Protein AF-A0A920G5L9-F1 (afdb_monomer_lite)

Foldseek 3Di:
DDPVLVVLLVQADQFAWEQAQVRDIQTGSVSVSVVVVVVCPDQFVKDKDWDDWDWDWAADPVGDIWIKIWTWIWIWTADPVGDIFIKIKIWIWTDDPRHTRYIYIHIDGDDDD

Structure (mmCIF, N/CA/C/O backbone):
data_AF-A0A920G5L9-F1
#
_entry.id   AF-A0A920G5L9-F1
#
loop_
_atom_site.group_PDB
_atom_site.id
_atom_site.type_symbol
_atom_site.label_atom_id
_atom_site.label_alt_id
_atom_site.label_comp_id
_atom_site.label_asym_id
_at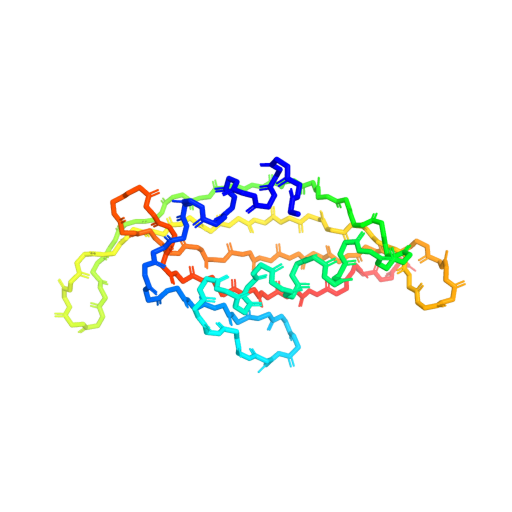om_site.label_entity_id
_atom_site.label_seq_id
_atom_site.pdbx_PDB_ins_code
_atom_site.Cartn_x
_atom_site.Cartn_y
_atom_site.Cartn_z
_atom_site.occupancy
_atom_site.B_iso_or_equiv
_atom_site.auth_seq_id
_atom_site.auth_comp_id
_atom_site.auth_asym_id
_atom_site.auth_atom_id
_atom_site.pdbx_PDB_model_num
ATOM 1 N N . MET A 1 1 ? -0.804 -20.808 -4.324 1.00 60.97 1 MET A N 1
ATOM 2 C CA . MET A 1 1 ? -0.791 -19.649 -3.408 1.00 60.97 1 MET A CA 1
ATOM 3 C C . MET A 1 1 ? 0.469 -19.710 -2.561 1.00 60.97 1 MET A C 1
ATOM 5 O O . MET A 1 1 ? 0.705 -20.733 -1.925 1.00 60.97 1 MET A O 1
ATOM 9 N N . THR A 1 2 ? 1.319 -18.684 -2.621 1.00 77.81 2 THR A N 1
ATOM 10 C CA . THR A 1 2 ? 2.567 -18.628 -1.838 1.00 77.81 2 THR A CA 1
ATOM 11 C C . THR A 1 2 ? 2.268 -18.416 -0.348 1.00 77.81 2 THR A C 1
ATOM 13 O O . THR A 1 2 ? 1.177 -17.971 0.017 1.00 77.81 2 THR A O 1
ATOM 16 N N . VAL A 1 3 ? 3.237 -18.708 0.532 1.00 71.44 3 VAL A N 1
ATOM 17 C CA . VAL A 1 3 ? 3.111 -18.452 1.986 1.00 71.44 3 VAL A CA 1
ATOM 18 C C . VAL A 1 3 ? 2.798 -16.975 2.264 1.00 71.44 3 VAL A C 1
ATOM 20 O O . VAL A 1 3 ? 2.052 -16.665 3.190 1.00 71.44 3 VAL A O 1
ATOM 23 N N . THR A 1 4 ? 3.316 -16.071 1.431 1.00 84.88 4 THR A N 1
ATOM 24 C CA . THR A 1 4 ? 3.075 -14.627 1.517 1.00 84.88 4 THR A CA 1
ATOM 25 C C . THR A 1 4 ? 1.625 -14.267 1.194 1.00 84.88 4 THR A C 1
ATOM 27 O O . THR A 1 4 ? 0.975 -13.616 2.007 1.00 84.88 4 THR A O 1
ATOM 30 N N . LEU A 1 5 ? 1.077 -14.751 0.072 1.00 93.75 5 LEU A N 1
ATOM 31 C CA . LEU A 1 5 ? -0.317 -14.479 -0.309 1.00 93.75 5 LEU A CA 1
ATOM 32 C C . LEU A 1 5 ? -1.315 -15.052 0.703 1.00 93.75 5 LEU A C 1
ATOM 34 O O . LEU A 1 5 ? -2.338 -14.434 0.976 1.00 93.75 5 LEU A O 1
ATOM 38 N N . LYS A 1 6 ? -0.999 -16.200 1.320 1.00 94.88 6 LYS A N 1
ATOM 39 C CA . LYS A 1 6 ? -1.829 -16.767 2.393 1.00 94.88 6 LYS A CA 1
ATOM 40 C C . LYS A 1 6 ? -1.943 -15.852 3.600 1.00 94.88 6 LYS A C 1
ATOM 42 O O . LYS A 1 6 ? -3.049 -15.620 4.071 1.00 94.88 6 LYS A O 1
ATOM 47 N N . LYS A 1 7 ? -0.828 -15.281 4.049 1.00 95.00 7 LYS A N 1
ATOM 48 C CA . LYS A 1 7 ? -0.841 -14.337 5.170 1.00 95.00 7 LYS A CA 1
ATOM 49 C C . LYS A 1 7 ? -1.603 -13.058 4.837 1.00 95.00 7 LYS A C 1
ATOM 51 O O . LYS A 1 7 ? -2.334 -12.574 5.688 1.00 95.00 7 LYS A O 1
ATOM 56 N N . ILE A 1 8 ? -1.465 -12.540 3.612 1.00 95.56 8 ILE A N 1
ATOM 57 C CA . ILE A 1 8 ? -2.243 -11.375 3.155 1.00 95.56 8 ILE A CA 1
ATOM 58 C C . ILE A 1 8 ? -3.741 -11.700 3.189 1.00 95.56 8 ILE A C 1
ATOM 60 O O . ILE A 1 8 ? -4.529 -10.920 3.713 1.00 95.56 8 ILE A O 1
ATOM 64 N N . ALA A 1 9 ? -4.129 -12.884 2.710 1.00 96.62 9 ALA A N 1
ATOM 65 C CA . ALA A 1 9 ? -5.522 -13.308 2.726 1.00 96.62 9 ALA A CA 1
ATOM 66 C C . ALA A 1 9 ? -6.086 -13.428 4.151 1.00 96.62 9 ALA A C 1
ATOM 68 O O . ALA A 1 9 ? -7.228 -13.050 4.390 1.00 96.62 9 ALA A O 1
ATOM 69 N N . GLU A 1 10 ? -5.296 -13.947 5.093 1.00 96.75 10 GLU A N 1
ATOM 70 C CA . GLU A 1 10 ? -5.691 -14.135 6.496 1.00 96.75 10 GLU A CA 1
ATOM 71 C C . GLU A 1 10 ? -5.900 -12.813 7.252 1.00 96.75 10 GLU A C 1
ATOM 73 O O . GLU A 1 10 ? -6.683 -12.778 8.201 1.00 96.75 10 GLU A O 1
ATOM 78 N N . ILE A 1 11 ? -5.217 -11.733 6.854 1.00 97.19 11 ILE A N 1
ATOM 79 C CA . ILE A 1 11 ? -5.350 -10.420 7.505 1.00 97.19 11 ILE A CA 1
ATOM 80 C C . ILE A 1 11 ? -6.394 -9.516 6.849 1.00 97.19 11 ILE A C 1
ATOM 82 O O . ILE A 1 11 ? -6.682 -8.461 7.399 1.00 97.19 11 ILE A O 1
ATOM 86 N N . ASN A 1 12 ? -6.979 -9.891 5.713 1.00 98.19 12 ASN A N 1
ATOM 87 C CA . ASN A 1 12 ? -8.083 -9.132 5.129 1.00 98.19 12 ASN A CA 1
ATOM 88 C C . ASN A 1 12 ? -9.378 -9.382 5.921 1.00 98.19 12 ASN A C 1
ATOM 90 O O . ASN A 1 12 ? -9.648 -10.498 6.373 1.00 98.19 12 ASN A O 1
ATOM 94 N N . ALA A 1 13 ? -10.182 -8.337 6.094 1.00 98.06 13 ALA A N 1
ATOM 95 C CA . ALA A 1 13 ? -11.552 -8.443 6.572 1.00 98.06 13 ALA A CA 1
ATOM 96 C C . ALA A 1 13 ? -12.430 -9.134 5.515 1.00 98.06 13 ALA A C 1
ATOM 98 O O . ALA A 1 13 ? -12.072 -9.208 4.335 1.00 98.06 13 ALA A O 1
ATOM 99 N N . GLU A 1 14 ? -13.589 -9.642 5.933 1.00 95.81 14 GLU A N 1
ATOM 100 C CA . GLU A 1 14 ? -14.541 -10.297 5.026 1.00 95.81 14 GLU A CA 1
ATOM 101 C C . GLU A 1 14 ? -15.005 -9.348 3.908 1.00 95.81 14 GLU A C 1
ATOM 103 O O . GLU A 1 14 ? -15.074 -9.738 2.742 1.00 95.81 14 GLU A O 1
ATOM 108 N N . ASP A 1 15 ? -15.229 -8.079 4.252 1.00 96.12 15 ASP A N 1
ATOM 109 C CA . ASP A 1 15 ? -15.680 -7.005 3.370 1.00 96.12 15 ASP A CA 1
ATOM 110 C C . ASP A 1 15 ? -14.532 -6.124 2.841 1.00 96.12 15 ASP A C 1
ATOM 112 O O . ASP A 1 15 ? -14.732 -4.937 2.591 1.00 96.12 15 ASP A O 1
ATOM 116 N N . TRP A 1 16 ? -13.332 -6.693 2.658 1.00 98.50 16 TRP A N 1
ATOM 117 C CA . TRP A 1 16 ? -12.150 -5.959 2.190 1.00 98.50 16 TRP A CA 1
ATOM 118 C C . TRP A 1 16 ? -12.377 -5.227 0.854 1.00 98.50 16 TRP A C 1
ATOM 120 O O . TRP A 1 16 ? -12.927 -5.808 -0.089 1.00 98.50 16 TRP A O 1
ATOM 130 N N . ILE A 1 17 ? -11.900 -3.982 0.738 1.00 98.62 17 ILE A N 1
ATOM 131 C CA . ILE A 1 17 ? -11.918 -3.196 -0.510 1.00 98.62 17 ILE A CA 1
ATOM 132 C C . ILE A 1 17 ? -10.578 -2.479 -0.726 1.00 98.62 17 ILE A C 1
ATOM 134 O O . ILE A 1 17 ? -10.021 -1.890 0.199 1.00 98.62 17 ILE A O 1
ATOM 138 N N . GLY A 1 18 ? -10.087 -2.475 -1.965 1.00 98.44 18 GLY A N 1
ATOM 139 C CA . GLY A 1 18 ? -8.900 -1.728 -2.376 1.00 98.44 18 GLY A CA 1
ATOM 140 C C . GLY A 1 18 ? -9.172 -0.782 -3.542 1.00 98.44 18 GLY A C 1
ATOM 141 O O . GLY A 1 18 ? -9.886 -1.144 -4.481 1.00 98.44 18 GLY A O 1
ATOM 142 N N . TYR A 1 19 ? -8.550 0.395 -3.484 1.00 98.31 19 TYR A N 1
ATOM 143 C CA . TYR A 1 19 ? -8.548 1.421 -4.528 1.00 98.31 19 TYR A CA 1
ATOM 144 C C . TYR A 1 19 ? -7.100 1.684 -4.970 1.00 98.31 19 TYR A C 1
ATOM 146 O O . TYR A 1 19 ? -6.395 2.453 -4.306 1.00 98.31 19 TYR A O 1
ATOM 154 N N . PRO A 1 20 ? -6.612 1.007 -6.025 1.00 96.44 20 PRO A N 1
ATOM 155 C CA . PRO A 1 20 ? -5.277 1.235 -6.567 1.00 96.44 20 PRO A CA 1
ATOM 156 C C . PRO A 1 20 ? -5.160 2.604 -7.269 1.00 96.44 20 PRO A C 1
ATOM 158 O O . PRO A 1 20 ? -6.178 3.233 -7.574 1.00 96.44 20 PRO A O 1
ATOM 161 N N . PRO A 1 21 ? -3.933 3.058 -7.598 1.00 94.69 21 PRO A N 1
ATOM 162 C CA . PRO A 1 21 ? -3.718 4.369 -8.221 1.00 94.69 21 PRO A CA 1
ATOM 163 C C . PRO A 1 21 ? -4.357 4.536 -9.606 1.00 94.69 21 PRO A C 1
ATOM 165 O O . PRO A 1 21 ? -4.584 5.660 -10.045 1.00 94.69 21 PRO A O 1
ATOM 168 N N . ASP A 1 22 ? -4.653 3.432 -10.297 1.00 93.19 22 ASP A N 1
ATOM 169 C CA . ASP A 1 22 ? -5.285 3.425 -11.621 1.00 93.19 22 ASP A CA 1
ATOM 170 C C . ASP A 1 22 ? -6.804 3.691 -11.584 1.00 93.19 22 ASP A C 1
ATOM 172 O O . ASP A 1 22 ? -7.450 3.767 -12.630 1.00 93.19 22 ASP A O 1
ATOM 176 N N . GLY A 1 23 ? -7.383 3.850 -10.389 1.00 93.56 23 GLY A N 1
ATOM 177 C CA . GLY A 1 23 ? -8.806 4.124 -10.192 1.00 93.56 23 GLY A CA 1
ATOM 178 C C . GLY A 1 23 ? -9.710 2.895 -10.308 1.00 93.56 23 GLY A C 1
ATOM 179 O O . GLY A 1 23 ? -10.934 3.036 -10.247 1.00 93.56 23 GLY A O 1
ATOM 180 N N . THR A 1 24 ? -9.148 1.693 -10.461 1.00 96.62 24 THR A N 1
ATOM 181 C CA . THR A 1 24 ? -9.922 0.451 -10.371 1.00 96.62 24 THR A CA 1
ATOM 182 C C . THR A 1 24 ? -10.413 0.204 -8.939 1.00 96.62 24 THR A C 1
ATOM 184 O O . THR A 1 24 ? -10.000 0.858 -7.982 1.00 96.62 24 THR A O 1
ATOM 187 N N . VAL A 1 25 ? -11.350 -0.735 -8.775 1.00 98.12 25 VAL A N 1
ATOM 188 C CA . VAL A 1 25 ? -11.853 -1.139 -7.455 1.00 98.12 25 VAL A CA 1
ATOM 189 C C . VAL A 1 25 ? -11.777 -2.648 -7.336 1.00 98.12 25 VAL A C 1
ATOM 191 O O . VAL A 1 25 ? -12.399 -3.372 -8.115 1.00 98.12 25 VAL A O 1
ATOM 194 N N . ILE A 1 26 ? -11.063 -3.120 -6.321 1.00 98.31 26 ILE A N 1
ATOM 195 C CA . ILE A 1 26 ? -10.922 -4.542 -6.021 1.00 98.31 26 ILE A CA 1
ATOM 196 C C . ILE A 1 26 ? -11.772 -4.839 -4.788 1.00 98.31 26 ILE A C 1
ATOM 198 O O . ILE A 1 26 ? -11.575 -4.235 -3.736 1.00 98.31 26 ILE A O 1
ATOM 202 N N . LYS A 1 27 ? -12.743 -5.749 -4.914 1.00 98.25 27 LYS A N 1
ATOM 203 C CA . LYS A 1 27 ? -13.686 -6.077 -3.835 1.00 98.25 27 LYS A CA 1
ATOM 204 C C . LYS A 1 27 ? -13.545 -7.526 -3.401 1.00 98.25 27 LYS A C 1
ATOM 206 O O . LYS A 1 27 ? -13.687 -8.441 -4.210 1.00 98.25 27 LYS A O 1
ATOM 211 N N . GLY A 1 28 ? -13.356 -7.714 -2.104 1.00 97.81 28 GLY A N 1
ATOM 212 C CA . GLY A 1 28 ? -13.262 -9.014 -1.469 1.00 97.81 28 GLY A CA 1
ATOM 213 C C . GLY A 1 28 ? -11.877 -9.646 -1.573 1.00 97.81 28 GLY A C 1
ATOM 214 O O . GLY A 1 28 ? -11.071 -9.375 -2.466 1.00 97.81 28 GLY A O 1
ATOM 215 N N . ASN A 1 29 ? -11.626 -10.546 -0.629 1.00 96.50 29 ASN A N 1
ATOM 216 C CA . ASN A 1 29 ? -10.331 -11.185 -0.445 1.00 96.50 29 ASN A CA 1
ATOM 217 C C . ASN A 1 29 ? -9.883 -12.005 -1.670 1.00 96.50 29 ASN A C 1
ATOM 219 O O . ASN A 1 29 ? -8.723 -11.953 -2.062 1.00 96.50 29 ASN A O 1
ATOM 223 N N . ALA A 1 30 ? -10.804 -12.730 -2.316 1.00 96.38 30 ALA A N 1
ATOM 224 C CA . ALA A 1 30 ? -10.480 -13.558 -3.479 1.00 96.38 30 ALA A CA 1
ATOM 225 C C . ALA A 1 30 ? -9.926 -12.727 -4.650 1.00 96.38 30 ALA A C 1
ATOM 227 O O . ALA A 1 30 ? -8.863 -13.055 -5.173 1.00 96.38 30 ALA A O 1
ATOM 228 N N . ALA A 1 31 ? -10.594 -11.620 -4.995 1.00 97.69 31 ALA A N 1
ATOM 229 C CA . ALA A 1 31 ? -10.167 -10.734 -6.076 1.00 97.69 31 ALA A CA 1
ATOM 230 C C . ALA A 1 31 ? -8.824 -10.055 -5.768 1.00 97.69 31 ALA A C 1
ATOM 232 O O . ALA A 1 31 ? -7.978 -9.933 -6.648 1.00 97.69 31 ALA A O 1
ATOM 233 N N . HIS A 1 32 ? -8.596 -9.662 -4.511 1.00 97.62 32 HIS A N 1
ATOM 234 C CA . HIS A 1 32 ? -7.317 -9.093 -4.082 1.00 97.62 32 HIS A CA 1
ATOM 235 C C . HIS A 1 32 ? -6.155 -10.075 -4.252 1.00 97.62 32 HIS A C 1
ATOM 237 O O . HIS A 1 32 ? -5.112 -9.714 -4.794 1.00 97.62 32 HIS A O 1
ATOM 243 N N . ILE A 1 33 ? -6.331 -11.326 -3.821 1.00 97.25 33 ILE A N 1
ATOM 244 C CA . ILE A 1 33 ? -5.281 -12.342 -3.934 1.00 97.25 33 ILE A CA 1
ATOM 245 C C . ILE A 1 33 ? -5.038 -12.741 -5.388 1.00 97.25 33 ILE A C 1
ATOM 247 O O . ILE A 1 33 ? -3.886 -12.941 -5.761 1.00 97.25 33 ILE A O 1
ATOM 251 N N . GLU A 1 34 ? -6.086 -12.832 -6.206 1.00 96.50 34 GLU A N 1
ATOM 252 C CA . GLU A 1 34 ? -5.951 -13.076 -7.644 1.00 96.50 34 GLU A CA 1
ATOM 253 C C . GLU A 1 34 ? -5.178 -11.945 -8.333 1.00 96.50 34 GLU A C 1
ATOM 255 O O . GLU A 1 34 ? -4.236 -12.213 -9.078 1.00 96.50 34 GLU A O 1
ATOM 260 N N . TRP A 1 35 ? -5.510 -10.690 -8.018 1.00 95.69 35 TRP A N 1
ATOM 261 C CA . TRP A 1 35 ? -4.813 -9.518 -8.544 1.00 95.69 35 TRP A CA 1
ATOM 262 C C . TRP A 1 35 ? -3.327 -9.502 -8.149 1.00 95.69 35 TRP A C 1
ATOM 264 O O . TRP A 1 35 ? -2.465 -9.355 -9.014 1.00 95.69 35 TRP A O 1
ATOM 274 N N . LEU A 1 36 ? -3.006 -9.740 -6.869 1.00 94.88 36 LEU A N 1
ATOM 275 C CA . LEU A 1 36 ? -1.618 -9.812 -6.395 1.00 94.88 36 LEU A CA 1
ATOM 276 C C . LEU A 1 36 ? -0.843 -10.977 -7.023 1.00 94.88 36 LEU A C 1
ATOM 278 O O . LEU A 1 36 ? 0.323 -10.821 -7.374 1.00 94.88 36 LEU A O 1
ATOM 282 N N . ASP A 1 37 ? -1.461 -12.153 -7.152 1.00 94.88 37 ASP A N 1
ATOM 283 C CA . ASP A 1 37 ? -0.822 -13.325 -7.756 1.00 94.88 37 ASP A CA 1
ATOM 284 C C . ASP A 1 37 ? -0.527 -13.100 -9.244 1.00 94.88 37 ASP A C 1
ATOM 286 O O . ASP A 1 37 ? 0.541 -13.492 -9.715 1.00 94.88 37 ASP A O 1
ATOM 290 N N . ALA A 1 38 ? -1.436 -12.440 -9.970 1.00 94.00 38 ALA A N 1
ATOM 291 C CA . ALA A 1 38 ? -1.215 -12.041 -11.355 1.00 94.00 38 ALA A CA 1
ATOM 292 C C . ALA A 1 38 ? -0.068 -11.029 -11.464 1.00 94.00 38 ALA A C 1
ATOM 294 O O . ALA A 1 38 ? 0.857 -11.244 -12.246 1.00 94.00 38 ALA A O 1
ATOM 295 N N . TRP A 1 39 ? -0.083 -9.979 -10.637 1.00 91.56 39 TRP A N 1
ATOM 296 C CA . TRP A 1 39 ? 0.952 -8.949 -10.650 1.00 91.56 39 TRP A CA 1
ATOM 297 C C . TRP A 1 39 ? 2.334 -9.502 -10.281 1.00 91.56 39 TRP A C 1
ATOM 299 O O . TRP A 1 39 ? 3.301 -9.270 -10.996 1.00 91.56 39 TRP A O 1
ATOM 309 N N . PHE A 1 40 ? 2.448 -10.330 -9.240 1.00 90.31 40 PHE A N 1
ATOM 310 C CA . PHE A 1 40 ? 3.734 -10.906 -8.819 1.00 90.31 40 PHE A CA 1
ATOM 311 C C . PHE A 1 40 ? 4.337 -11.908 -9.811 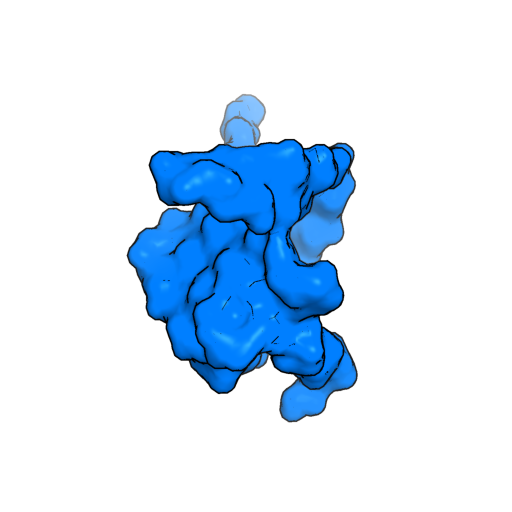1.00 90.31 40 PHE A C 1
ATOM 313 O O . PHE A 1 40 ? 5.506 -12.266 -9.675 1.00 90.31 40 PHE A O 1
ATOM 320 N N . LYS A 1 41 ? 3.560 -12.388 -10.787 1.00 91.56 41 LYS A N 1
ATOM 321 C CA . LYS A 1 41 ? 4.046 -13.249 -11.877 1.00 91.56 41 LYS A CA 1
ATOM 322 C C . LYS A 1 41 ? 4.535 -12.465 -13.095 1.00 91.56 41 LYS A C 1
ATOM 324 O O . LYS A 1 41 ? 5.083 -13.081 -14.009 1.00 91.56 41 LYS A O 1
ATOM 329 N N . THR A 1 42 ? 4.317 -11.152 -13.132 1.00 91.56 42 THR A N 1
ATOM 330 C CA . THR A 1 42 ? 4.862 -10.277 -14.175 1.00 91.56 42 THR A CA 1
ATOM 331 C C . THR A 1 42 ? 6.373 -10.089 -14.005 1.00 91.56 42 THR A C 1
ATOM 333 O O . THR A 1 42 ? 6.967 -10.487 -13.000 1.00 91.56 42 THR A O 1
ATOM 336 N N . SER A 1 43 ? 7.005 -9.467 -14.999 1.00 90.50 43 SER A N 1
ATOM 337 C CA . SER A 1 43 ? 8.405 -9.042 -14.936 1.00 90.50 43 SER A CA 1
ATOM 338 C C . SER A 1 43 ? 8.630 -7.763 -14.120 1.00 90.50 43 SER A C 1
ATOM 340 O O . SER A 1 43 ? 9.781 -7.348 -13.994 1.00 90.50 43 SER A O 1
ATOM 342 N N . ASP A 1 44 ? 7.579 -7.162 -13.548 1.00 91.75 44 ASP A N 1
ATOM 343 C CA . ASP A 1 44 ? 7.653 -5.903 -12.797 1.00 91.75 44 ASP A CA 1
ATOM 344 C C . ASP A 1 44 ? 8.596 -6.002 -11.584 1.00 91.75 44 ASP A C 1
ATOM 346 O O . ASP A 1 44 ? 9.184 -5.006 -11.184 1.00 91.75 44 ASP A O 1
ATOM 350 N N . GLU A 1 45 ? 8.774 -7.193 -10.995 1.00 91.38 45 GLU A N 1
ATOM 351 C CA . GLU A 1 45 ? 9.659 -7.450 -9.841 1.00 91.38 45 GLU A CA 1
ATOM 352 C C . GLU A 1 45 ? 9.586 -6.359 -8.737 1.00 91.38 45 GLU A C 1
ATOM 354 O O . GLU A 1 45 ? 10.615 -5.783 -8.354 1.00 91.38 45 GLU A O 1
ATOM 359 N N . PRO A 1 46 ? 8.383 -6.044 -8.213 1.00 91.88 46 PRO A N 1
ATOM 360 C CA . PRO A 1 46 ? 8.190 -4.871 -7.371 1.00 91.88 46 PRO A CA 1
ATOM 361 C C . PRO A 1 46 ? 8.920 -4.986 -6.026 1.00 91.88 46 PRO A C 1
ATOM 363 O O . PRO A 1 46 ? 8.906 -6.023 -5.354 1.00 91.88 46 PRO A O 1
ATOM 366 N N . LYS A 1 47 ? 9.548 -3.885 -5.606 1.00 93.62 47 LYS A N 1
ATOM 367 C CA . LYS A 1 47 ? 10.323 -3.753 -4.365 1.00 93.62 47 LYS A CA 1
ATOM 368 C C . LYS A 1 47 ? 9.834 -2.546 -3.579 1.00 93.62 47 LYS A C 1
ATOM 370 O O . LYS A 1 47 ? 9.891 -1.419 -4.061 1.00 93.62 47 LYS A O 1
ATOM 375 N N . TRP A 1 48 ? 9.409 -2.783 -2.341 1.00 94.44 48 TRP A N 1
ATOM 376 C CA . TRP A 1 48 ? 8.925 -1.741 -1.438 1.00 94.44 48 TRP A CA 1
ATOM 377 C C . TRP A 1 48 ? 10.023 -1.248 -0.504 1.00 94.44 48 TRP A C 1
ATOM 379 O O . TRP A 1 48 ? 10.738 -2.038 0.118 1.00 94.44 48 TRP A O 1
ATOM 389 N N . LYS A 1 49 ? 10.076 0.069 -0.312 1.00 97.25 49 LYS A N 1
ATOM 390 C CA . LYS A 1 49 ? 10.826 0.722 0.758 1.00 97.25 49 LYS A CA 1
ATOM 391 C C . LYS A 1 49 ? 9.904 1.659 1.527 1.00 97.25 49 LYS A C 1
ATOM 393 O O . LYS A 1 49 ? 9.556 2.738 1.050 1.00 97.25 49 LYS A O 1
ATOM 398 N N . VAL A 1 50 ? 9.559 1.268 2.750 1.00 97.56 50 VAL A N 1
ATOM 399 C CA . VAL A 1 50 ? 8.798 2.121 3.671 1.00 97.56 50 VAL A CA 1
ATOM 400 C C . VAL A 1 50 ? 9.630 3.357 4.020 1.00 97.56 50 VAL A C 1
ATOM 402 O O . VAL A 1 50 ? 10.801 3.250 4.389 1.00 97.56 50 VAL A O 1
ATOM 405 N N . LYS A 1 51 ? 9.017 4.536 3.922 1.00 97.44 51 LYS A N 1
ATOM 406 C CA . LYS A 1 51 ? 9.628 5.829 4.266 1.00 97.44 51 LYS A CA 1
ATOM 407 C C . LYS A 1 51 ? 9.194 6.304 5.638 1.00 97.44 51 LYS A C 1
ATOM 409 O O . LYS A 1 51 ? 10.014 6.779 6.415 1.00 97.44 51 LYS A O 1
ATOM 414 N N . TRP A 1 52 ? 7.905 6.174 5.916 1.00 98.12 52 TRP A N 1
ATOM 415 C CA . TRP A 1 52 ? 7.289 6.567 7.173 1.00 98.12 52 TRP A CA 1
ATOM 416 C C . TRP A 1 52 ? 5.956 5.841 7.350 1.00 98.12 52 TRP A C 1
ATOM 418 O O . TRP A 1 52 ? 5.365 5.320 6.398 1.00 98.12 52 TRP A O 1
ATOM 428 N N . MET A 1 53 ? 5.495 5.811 8.594 1.00 98.19 53 MET A N 1
ATOM 429 C CA . MET A 1 53 ? 4.221 5.239 9.005 1.00 98.19 53 MET A CA 1
ATOM 430 C C . MET A 1 53 ? 3.616 6.137 10.079 1.00 98.19 53 MET A C 1
ATOM 432 O O . MET A 1 53 ? 4.322 6.544 11.002 1.00 98.19 53 MET A O 1
ATOM 4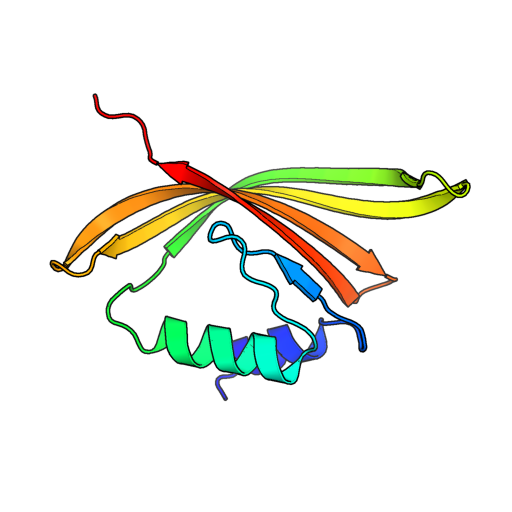36 N N . ILE A 1 54 ? 2.327 6.443 9.957 1.00 98.19 54 ILE A N 1
ATOM 437 C CA . ILE A 1 54 ? 1.580 7.260 10.914 1.00 98.19 54 ILE A CA 1
ATOM 438 C C . ILE A 1 54 ? 0.290 6.516 11.252 1.00 98.19 54 ILE A C 1
ATOM 440 O O . ILE A 1 54 ? -0.504 6.210 10.364 1.00 98.19 54 ILE A O 1
ATOM 444 N N . ALA A 1 55 ? 0.099 6.209 12.534 1.00 97.44 55 ALA A N 1
ATOM 445 C CA . ALA A 1 55 ? -1.139 5.629 13.033 1.00 97.44 55 ALA A CA 1
ATOM 446 C C . ALA A 1 55 ? -2.101 6.751 13.437 1.00 97.44 55 ALA A C 1
ATOM 448 O O . ALA A 1 55 ? -1.754 7.597 14.262 1.00 97.44 55 ALA A O 1
ATOM 449 N N . ASN A 1 56 ? -3.305 6.728 12.875 1.00 94.88 56 ASN A N 1
ATOM 450 C CA . ASN A 1 56 ? -4.356 7.707 13.116 1.00 94.88 56 ASN A CA 1
ATOM 451 C C . ASN A 1 56 ? -5.576 6.995 13.701 1.00 94.88 56 ASN A C 1
ATOM 453 O O . ASN A 1 56 ? -5.930 5.892 13.292 1.00 94.88 56 ASN A O 1
ATOM 457 N N . THR A 1 57 ? -6.229 7.598 14.688 1.00 96.19 57 THR A N 1
ATOM 458 C CA . THR A 1 57 ? -7.511 7.103 15.195 1.00 96.19 57 THR A CA 1
ATOM 459 C C . THR A 1 57 ? -8.406 8.288 15.495 1.00 96.19 57 THR A C 1
ATOM 461 O O . THR A 1 57 ? -7.995 9.208 16.200 1.00 96.19 57 THR A O 1
ATOM 464 N N . GLY A 1 58 ? -9.610 8.282 14.935 1.00 95.12 58 GLY A N 1
ATOM 465 C CA . GLY A 1 58 ? -10.524 9.415 14.998 1.00 95.12 58 GLY A CA 1
ATOM 466 C C . GLY A 1 58 ? -11.928 9.040 14.529 1.00 95.12 58 GLY A C 1
ATOM 467 O O . GLY A 1 58 ? -12.093 7.983 13.921 1.00 95.12 58 GLY A O 1
ATOM 468 N N . PRO A 1 59 ? -12.938 9.867 14.840 1.00 96.25 59 PRO A N 1
ATOM 469 C CA . PRO A 1 59 ? -14.294 9.638 14.372 1.00 96.25 59 PRO A CA 1
ATOM 470 C C . PRO A 1 59 ? -14.416 9.924 12.869 1.00 96.25 59 PRO A C 1
ATOM 472 O O . PRO A 1 59 ? -13.842 10.897 12.376 1.00 96.25 59 PRO A O 1
ATOM 475 N N . ASN A 1 60 ? -15.197 9.114 12.161 1.00 92.50 60 ASN A N 1
ATOM 476 C CA . ASN A 1 60 ? -15.654 9.415 10.806 1.00 92.50 60 ASN A CA 1
ATOM 477 C C . ASN A 1 60 ? -16.809 10.438 10.810 1.00 92.50 60 ASN A C 1
ATOM 479 O O . ASN A 1 60 ? -17.204 10.958 11.858 1.00 92.50 60 ASN A O 1
ATOM 483 N N . GLU A 1 61 ? -17.368 10.733 9.634 1.00 92.75 61 GLU A N 1
ATOM 484 C CA . GLU A 1 61 ? -18.477 11.689 9.478 1.00 92.75 61 GLU A CA 1
ATOM 485 C C . GLU A 1 61 ? -19.739 11.291 10.264 1.00 92.75 61 GLU A C 1
ATOM 487 O O . GLU A 1 61 ? -20.549 12.148 10.617 1.00 92.75 61 GLU A O 1
ATOM 492 N N . GLN A 1 62 ? -19.901 10.001 10.566 1.00 95.25 62 GLN A N 1
ATOM 493 C CA . GLN A 1 62 ? -21.006 9.445 11.348 1.00 95.25 62 GLN A CA 1
ATOM 494 C C . GLN A 1 62 ? -20.694 9.387 12.855 1.00 95.25 62 GLN A C 1
ATOM 496 O O . GLN A 1 62 ? -21.556 9.009 13.648 1.00 95.25 62 GLN A O 1
ATOM 501 N N . GLY A 1 63 ? -19.490 9.792 13.271 1.00 96.00 63 GLY A N 1
ATOM 502 C CA . GLY A 1 63 ? -19.038 9.766 14.662 1.00 96.00 63 GLY A CA 1
ATOM 503 C C . GLY A 1 63 ? -18.467 8.420 15.120 1.00 96.00 63 GLY A C 1
ATOM 504 O O . GLY A 1 63 ? -18.162 8.266 16.304 1.00 96.00 63 GLY A O 1
ATOM 505 N N . GLU A 1 64 ? -18.309 7.447 14.222 1.00 94.94 64 GLU A N 1
ATOM 506 C CA . GLU A 1 64 ? -17.750 6.134 14.545 1.00 94.94 64 GLU A CA 1
ATOM 507 C C . GLU A 1 64 ? -16.223 6.201 14.560 1.00 94.94 64 GLU A C 1
ATOM 509 O O . GLU A 1 64 ? -15.607 6.748 13.649 1.00 94.94 64 GLU A O 1
ATOM 514 N N . MET A 1 65 ? -15.596 5.646 15.598 1.00 95.94 65 MET A N 1
ATOM 515 C CA . MET A 1 65 ? -14.138 5.635 15.707 1.00 95.94 65 MET A CA 1
ATOM 516 C C . MET A 1 65 ? -13.521 4.672 14.694 1.00 95.94 65 MET A C 1
ATOM 518 O O . MET A 1 65 ? -13.784 3.471 14.733 1.00 95.94 65 MET A O 1
ATOM 522 N N . GLU A 1 66 ? -12.626 5.187 13.862 1.00 97.12 66 GLU A N 1
ATOM 523 C CA . GLU A 1 66 ? -11.861 4.410 12.897 1.00 97.12 66 GLU A CA 1
ATOM 524 C C . GLU A 1 66 ? -10.369 4.464 13.213 1.00 97.12 66 GLU A C 1
ATOM 526 O O . GLU A 1 66 ? -9.854 5.475 13.698 1.00 97.12 66 GLU A O 1
ATOM 531 N N . THR A 1 67 ? -9.662 3.378 12.906 1.00 97.81 67 THR A N 1
ATOM 532 C CA . THR A 1 67 ? -8.208 3.283 13.039 1.00 97.81 67 THR A CA 1
ATOM 533 C C . THR A 1 67 ? -7.584 3.096 11.666 1.00 97.81 67 THR A C 1
ATOM 535 O O . THR A 1 67 ? -7.940 2.179 10.928 1.00 97.81 67 THR A O 1
ATOM 538 N N . TRP A 1 68 ? -6.613 3.947 11.360 1.00 98.12 68 TRP A N 1
ATOM 539 C CA . TRP A 1 68 ? -5.922 4.000 10.082 1.00 98.12 68 TRP A CA 1
ATOM 540 C C . TRP A 1 68 ? -4.408 3.945 10.277 1.00 98.12 68 TRP A C 1
ATOM 542 O O . TRP A 1 68 ? -3.867 4.465 11.255 1.00 98.12 68 TRP A O 1
ATOM 552 N N . LEU A 1 69 ? -3.716 3.335 9.320 1.00 98.31 69 LEU A N 1
ATOM 553 C CA . LEU A 1 69 ? -2.273 3.430 9.149 1.00 98.31 69 LEU A CA 1
ATOM 554 C C . LEU A 1 69 ? -1.998 4.061 7.788 1.00 98.31 69 LEU A C 1
ATOM 556 O O . LEU A 1 69 ? -2.162 3.411 6.756 1.00 98.31 69 LEU A O 1
ATOM 560 N N . THR A 1 70 ? -1.532 5.304 7.792 1.00 98.19 70 THR A N 1
ATOM 561 C CA . THR A 1 70 ? -1.084 5.977 6.575 1.00 98.19 70 THR A CA 1
ATOM 562 C C . THR A 1 70 ? 0.419 5.770 6.432 1.00 98.19 70 THR A C 1
ATOM 564 O O . THR A 1 70 ? 1.191 6.059 7.353 1.00 98.19 70 THR A O 1
ATOM 567 N N . THR A 1 71 ? 0.869 5.259 5.289 1.00 98.31 71 THR A N 1
ATOM 568 C CA . THR A 1 71 ? 2.283 4.955 5.049 1.00 98.31 71 THR A CA 1
ATOM 569 C C . THR A 1 71 ? 2.764 5.442 3.688 1.00 98.31 71 THR A C 1
ATOM 571 O O . THR A 1 71 ? 2.171 5.158 2.647 1.00 98.31 71 THR A O 1
ATOM 574 N N . GLY A 1 72 ? 3.884 6.166 3.708 1.00 98.12 72 GLY A N 1
ATOM 575 C CA . GLY A 1 72 ? 4.636 6.536 2.517 1.00 98.12 72 GLY A CA 1
ATOM 576 C C . GLY A 1 72 ? 5.622 5.439 2.138 1.00 98.12 72 GLY A C 1
ATOM 577 O O . GLY A 1 72 ? 6.395 4.978 2.983 1.00 98.12 72 GLY A O 1
ATOM 578 N N . ASN A 1 73 ? 5.622 5.050 0.869 1.00 97.75 73 ASN A N 1
ATOM 579 C CA . ASN A 1 73 ? 6.433 3.976 0.315 1.00 97.75 73 ASN A CA 1
ATOM 580 C C . ASN A 1 73 ? 7.085 4.434 -0.989 1.00 97.75 73 ASN A C 1
ATOM 582 O O . ASN A 1 73 ? 6.430 5.068 -1.809 1.00 97.75 73 ASN A O 1
ATOM 586 N N . ASP A 1 74 ? 8.345 4.074 -1.200 1.00 97.38 74 ASP A N 1
ATOM 587 C CA . ASP A 1 74 ? 8.908 4.035 -2.549 1.00 97.38 74 ASP A CA 1
ATOM 588 C C . ASP A 1 74 ? 8.667 2.617 -3.091 1.00 97.38 74 ASP A C 1
ATOM 590 O O . ASP A 1 74 ? 8.978 1.640 -2.398 1.00 97.38 74 ASP A O 1
ATOM 594 N N . ILE A 1 75 ? 8.096 2.497 -4.291 1.00 95.88 75 ILE A N 1
ATOM 595 C CA . ILE A 1 75 ? 7.960 1.220 -5.003 1.00 95.88 75 ILE A CA 1
ATOM 596 C C . ILE A 1 75 ? 8.807 1.301 -6.261 1.00 95.88 75 ILE A C 1
ATOM 598 O O . ILE A 1 75 ? 8.556 2.140 -7.123 1.00 95.88 75 ILE A O 1
ATOM 602 N N . THR A 1 76 ? 9.805 0.430 -6.352 1.00 95.88 76 THR A N 1
ATOM 603 C CA . THR A 1 76 ? 10.635 0.266 -7.546 1.00 95.88 76 THR A CA 1
ATOM 604 C C . THR A 1 76 ? 10.196 -0.990 -8.282 1.00 95.88 76 THR A C 1
ATOM 606 O O . THR A 1 76 ? 10.056 -2.037 -7.651 1.00 95.88 76 THR A O 1
ATOM 609 N N . PHE A 1 77 ? 9.983 -0.892 -9.588 1.00 94.94 77 PHE A N 1
ATOM 610 C CA . PHE A 1 77 ? 9.556 -1.996 -10.447 1.00 94.94 77 PHE A CA 1
ATOM 611 C C . PHE A 1 77 ? 10.081 -1.791 -11.873 1.00 94.94 77 PHE A C 1
ATOM 613 O O . PHE A 1 77 ? 10.563 -0.710 -12.207 1.00 94.94 77 PHE A O 1
ATOM 620 N N . ASN A 1 78 ? 10.027 -2.829 -12.699 1.00 95.31 78 ASN A N 1
ATOM 621 C CA . ASN A 1 78 ? 10.359 -2.749 -14.116 1.00 95.31 78 ASN A CA 1
ATOM 622 C C . ASN A 1 78 ? 9.116 -2.341 -14.915 1.00 95.31 78 ASN A C 1
ATOM 624 O O . ASN A 1 78 ? 8.046 -2.908 -14.703 1.00 95.31 78 ASN A O 1
ATOM 628 N N . ASP A 1 79 ? 9.253 -1.381 -15.827 1.00 91.31 79 ASP A N 1
ATOM 629 C CA . ASP A 1 79 ? 8.201 -1.049 -16.793 1.00 91.31 79 ASP A CA 1
ATOM 630 C C . ASP A 1 79 ? 8.066 -2.125 -17.894 1.00 91.31 79 ASP A C 1
ATOM 632 O O . ASP A 1 79 ? 8.756 -3.152 -17.891 1.00 91.31 79 ASP A O 1
ATOM 636 N N . ALA A 1 80 ? 7.161 -1.903 -18.853 1.00 90.25 80 ALA A N 1
ATOM 637 C CA . ALA A 1 80 ? 6.909 -2.841 -19.949 1.00 90.25 80 ALA A CA 1
ATOM 638 C C . ALA A 1 80 ? 8.132 -3.037 -20.868 1.00 90.25 80 ALA A C 1
ATOM 640 O O . ALA A 1 80 ? 8.262 -4.075 -21.522 1.00 90.25 80 ALA A O 1
ATOM 641 N N . GLU A 1 81 ? 9.032 -2.056 -20.910 1.00 92.56 81 GLU A N 1
ATOM 642 C CA . GLU A 1 81 ? 10.294 -2.072 -21.641 1.00 92.56 81 GLU A CA 1
ATOM 643 C C . GLU A 1 81 ? 11.451 -2.687 -20.827 1.00 92.56 81 GLU A C 1
ATOM 645 O O . GLU A 1 81 ? 12.539 -2.905 -21.367 1.00 92.56 81 GLU A O 1
ATOM 650 N N . GLY A 1 82 ? 11.222 -3.013 -19.551 1.00 93.06 82 GLY A N 1
ATOM 651 C CA . GLY A 1 82 ? 12.206 -3.587 -18.637 1.00 93.06 82 GLY A CA 1
ATOM 652 C C . GLY A 1 82 ? 13.106 -2.559 -17.947 1.00 93.06 82 GLY A C 1
ATOM 653 O O . GLY A 1 82 ? 14.098 -2.946 -17.325 1.00 93.06 82 GLY A O 1
ATOM 654 N N . ASN A 1 83 ? 12.802 -1.262 -18.042 1.00 93.38 83 ASN A N 1
ATOM 655 C CA . ASN A 1 83 ? 13.540 -0.230 -17.324 1.00 93.38 83 ASN A CA 1
ATOM 656 C C . ASN A 1 83 ? 13.083 -0.169 -15.868 1.00 93.38 83 ASN A C 1
ATOM 658 O O . ASN A 1 83 ? 11.893 -0.196 -15.565 1.00 93.38 83 ASN A O 1
ATOM 662 N N . SER A 1 84 ? 14.039 -0.004 -14.956 1.00 94.25 84 SER A N 1
ATOM 663 C CA . SER A 1 84 ? 13.733 0.211 -13.544 1.00 94.25 84 SER A CA 1
ATOM 664 C C . SER A 1 84 ? 13.148 1.610 -13.339 1.00 94.25 84 SER A C 1
ATOM 666 O O . SER A 1 84 ? 13.855 2.609 -13.478 1.00 94.25 84 SER A O 1
ATOM 668 N N . VAL A 1 85 ? 11.892 1.675 -12.910 1.00 94.38 85 VAL A N 1
ATOM 669 C CA . VAL A 1 85 ? 11.180 2.902 -12.536 1.00 94.38 85 VAL A CA 1
ATOM 670 C C . VAL A 1 85 ? 10.882 2.912 -11.038 1.00 94.38 85 VAL A C 1
ATOM 672 O O . VAL A 1 85 ? 10.884 1.875 -10.377 1.00 94.38 85 VAL A O 1
ATOM 675 N N . THR A 1 86 ? 10.687 4.097 -10.460 1.00 95.81 86 THR A N 1
ATOM 676 C CA . THR A 1 86 ? 10.272 4.248 -9.059 1.00 95.81 86 THR A CA 1
ATOM 677 C C . THR A 1 86 ? 9.098 5.209 -8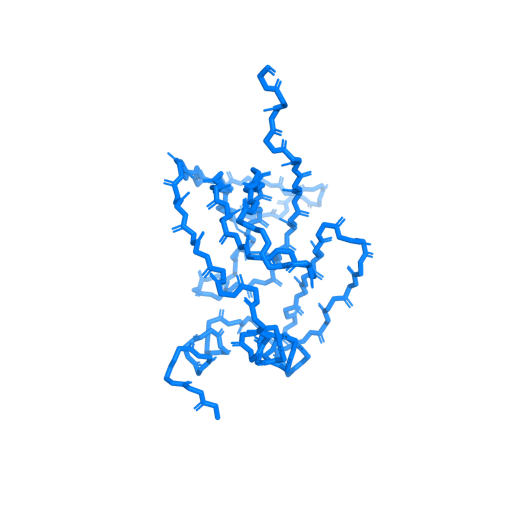.960 1.00 95.81 86 THR A C 1
ATOM 679 O O . THR A 1 86 ? 9.083 6.268 -9.590 1.00 95.81 86 THR A O 1
ATOM 682 N N . GLU A 1 87 ? 8.124 4.837 -8.138 1.00 96.19 87 GLU A N 1
ATOM 683 C CA . GLU A 1 87 ? 6.990 5.675 -7.774 1.00 96.19 87 GLU A CA 1
ATOM 684 C C . GLU A 1 87 ? 6.948 5.907 -6.263 1.00 96.19 87 GLU A C 1
ATOM 686 O O . GLU A 1 87 ? 7.298 5.036 -5.462 1.00 96.19 87 GLU A O 1
ATOM 691 N N . HIS A 1 88 ? 6.454 7.077 -5.864 1.00 97.12 88 HIS A N 1
ATOM 692 C CA . HIS A 1 88 ? 6.148 7.382 -4.471 1.00 97.12 88 HIS A CA 1
ATOM 693 C C . HIS A 1 88 ? 4.673 7.117 -4.209 1.00 97.12 88 HIS A C 1
ATOM 695 O O . HIS A 1 88 ? 3.808 7.782 -4.776 1.00 97.12 88 HIS A O 1
ATOM 701 N N . HIS A 1 89 ? 4.399 6.166 -3.327 1.00 97.75 89 HIS A N 1
ATOM 702 C CA . HIS A 1 89 ? 3.062 5.727 -2.964 1.00 97.75 89 HIS A CA 1
ATOM 703 C C . HIS A 1 89 ? 2.699 6.177 -1.553 1.00 97.75 89 HIS A C 1
ATOM 705 O O . HIS A 1 89 ? 3.506 6.082 -0.629 1.00 97.75 89 HIS A O 1
ATOM 711 N N . VAL A 1 90 ? 1.452 6.589 -1.363 1.00 98.19 90 VAL A N 1
ATOM 712 C CA . VAL A 1 90 ? 0.807 6.713 -0.056 1.00 98.19 90 VAL A CA 1
ATOM 713 C C . VAL A 1 90 ? -0.279 5.652 0.006 1.00 98.19 90 VAL A C 1
ATOM 715 O O . VAL A 1 90 ? -1.220 5.694 -0.782 1.00 98.19 90 VAL A O 1
ATOM 718 N N . HIS A 1 91 ? -0.131 4.701 0.927 1.00 98.38 91 HIS A N 1
ATOM 719 C CA . HIS A 1 91 ? -1.183 3.741 1.246 1.00 98.38 91 HIS A CA 1
ATOM 720 C C . HIS A 1 91 ? -1.857 4.193 2.534 1.00 98.38 91 HIS A C 1
ATOM 722 O O . HIS A 1 91 ? -1.182 4.358 3.552 1.00 98.38 91 HIS A O 1
ATOM 728 N N . ASP A 1 92 ? -3.166 4.381 2.489 1.00 98.06 92 ASP A N 1
ATOM 729 C CA . ASP A 1 92 ? -3.983 4.665 3.659 1.00 98.06 92 ASP A CA 1
ATOM 730 C C . ASP A 1 92 ? -4.841 3.441 3.975 1.00 98.06 92 ASP A C 1
ATOM 732 O O . ASP A 1 92 ? -5.695 3.043 3.181 1.00 98.06 92 ASP A O 1
ATOM 736 N N . VAL A 1 93 ? -4.525 2.783 5.092 1.00 98.38 93 VAL A N 1
ATOM 737 C CA . VAL A 1 93 ? -4.993 1.430 5.412 1.00 98.38 93 VAL A CA 1
ATOM 738 C C . VAL A 1 93 ? -5.903 1.472 6.632 1.00 98.38 93 VAL A C 1
ATOM 740 O O . VAL A 1 93 ? -5.436 1.739 7.739 1.00 98.38 93 VAL A O 1
ATOM 743 N N . GLN A 1 94 ? -7.184 1.160 6.451 1.00 98.31 94 GLN A N 1
ATOM 744 C CA . GLN A 1 94 ? -8.155 1.059 7.537 1.00 98.31 94 GLN A CA 1
ATOM 745 C C . GLN A 1 94 ? -8.088 -0.314 8.203 1.00 98.31 94 GLN A C 1
ATOM 747 O O . GLN A 1 94 ? -8.107 -1.349 7.525 1.00 98.31 94 GLN A O 1
ATOM 752 N N . PHE A 1 95 ? -8.107 -0.328 9.533 1.00 98.00 95 PHE A N 1
ATOM 753 C CA . PHE A 1 95 ? -8.168 -1.544 10.333 1.00 98.00 95 PHE A CA 1
ATOM 754 C C . PHE A 1 95 ? -9.503 -1.686 11.063 1.00 98.00 95 PHE A C 1
ATOM 756 O O . PHE A 1 95 ? -10.020 -0.733 11.642 1.00 98.00 95 PHE A O 1
ATOM 763 N N . VAL A 1 96 ? -10.003 -2.921 11.119 1.00 96.31 96 VAL A N 1
ATOM 764 C CA . VAL A 1 96 ? -11.054 -3.354 12.048 1.00 96.31 96 VAL A CA 1
ATOM 765 C C . VAL A 1 96 ? -10.475 -4.467 12.912 1.00 96.31 96 VAL A C 1
ATOM 767 O O . VAL A 1 96 ? -10.210 -5.582 12.456 1.00 96.31 96 VAL A O 1
ATOM 770 N N . GLY A 1 97 ? -10.201 -4.146 14.177 1.00 94.38 97 GLY A N 1
ATOM 771 C CA . GLY A 1 97 ? -9.468 -5.038 15.070 1.00 94.38 97 GLY A CA 1
ATOM 772 C C . GLY A 1 97 ? -8.060 -5.328 14.541 1.00 94.38 97 GLY A C 1
ATOM 773 O O . GLY A 1 97 ? -7.201 -4.453 14.536 1.00 94.38 97 GLY A O 1
ATOM 774 N N . ARG A 1 98 ? -7.810 -6.574 14.120 1.00 95.06 98 ARG A N 1
ATOM 775 C CA . ARG A 1 98 ? -6.514 -7.011 13.558 1.00 95.06 98 ARG A CA 1
ATOM 776 C C . ARG A 1 98 ? -6.541 -7.188 12.040 1.00 95.06 98 ARG A C 1
ATOM 778 O O . ARG A 1 98 ? -5.539 -7.627 11.479 1.00 95.06 98 ARG A O 1
ATOM 785 N N . GLN A 1 99 ? -7.676 -6.907 11.407 1.00 97.81 99 GLN A N 1
ATOM 786 C CA . GLN A 1 99 ? -7.884 -7.120 9.983 1.00 97.81 99 GLN A CA 1
ATOM 787 C C . GLN A 1 99 ? -7.849 -5.797 9.225 1.00 97.81 99 GLN A C 1
ATOM 789 O O . GLN A 1 99 ? -8.280 -4.766 9.737 1.00 97.81 99 GLN A O 1
ATOM 794 N N . ILE A 1 100 ? -7.355 -5.847 7.996 1.00 98.44 100 ILE A N 1
ATOM 795 C CA . ILE A 1 100 ? -7.399 -4.755 7.033 1.00 98.44 100 ILE A CA 1
ATOM 796 C C . ILE A 1 100 ? -8.779 -4.762 6.390 1.00 98.44 100 ILE A C 1
ATOM 798 O O . ILE A 1 100 ? -9.184 -5.776 5.827 1.00 98.44 100 ILE A O 1
ATOM 802 N N . LYS A 1 101 ? 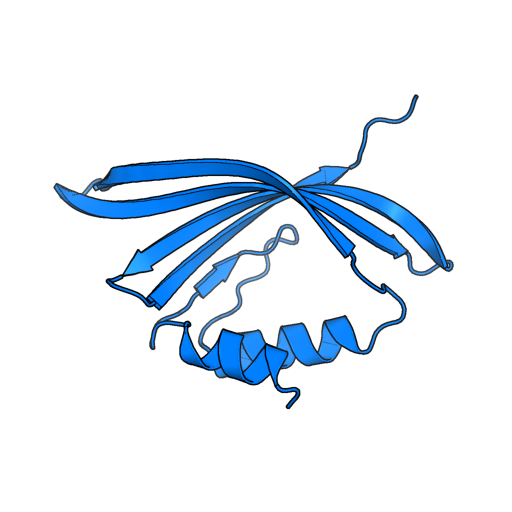-9.488 -3.639 6.448 1.00 98.06 101 LYS A N 1
ATOM 803 C CA . LYS A 1 101 ? -10.801 -3.481 5.814 1.00 98.06 101 LYS A CA 1
ATOM 804 C C . LYS A 1 101 ? -10.719 -2.724 4.496 1.00 98.06 101 LYS A C 1
ATOM 806 O O . LYS A 1 101 ? -11.374 -3.101 3.531 1.00 98.06 101 LYS A O 1
ATOM 811 N N . LEU A 1 102 ? -9.913 -1.672 4.445 1.00 98.19 102 LEU A N 1
ATOM 812 C CA . LEU A 1 102 ? -9.858 -0.792 3.287 1.00 98.19 102 LEU A CA 1
ATOM 813 C C . LEU A 1 102 ? -8.426 -0.348 3.021 1.00 98.19 102 LEU A C 1
ATOM 815 O O . LEU A 1 102 ? -7.686 -0.076 3.965 1.00 98.19 102 LEU A O 1
ATOM 819 N N . ILE A 1 103 ? -8.042 -0.260 1.747 1.00 98.38 103 ILE A N 1
ATOM 820 C CA . ILE A 1 103 ? -6.792 0.384 1.331 1.00 98.38 103 ILE A CA 1
ATOM 821 C C . ILE A 1 103 ? -7.079 1.402 0.226 1.00 98.38 103 ILE A C 1
ATOM 823 O O . ILE A 1 103 ? -7.560 1.031 -0.843 1.00 98.38 103 ILE A O 1
ATOM 827 N N . ASN A 1 104 ? -6.724 2.665 0.462 1.00 98.25 104 ASN A N 1
ATOM 828 C CA . ASN A 1 104 ? -6.616 3.683 -0.584 1.00 98.25 104 ASN A CA 1
ATOM 829 C C . ASN A 1 104 ? -5.149 3.842 -0.976 1.00 98.25 104 ASN A C 1
ATOM 831 O O . ASN A 1 104 ? -4.302 4.026 -0.099 1.00 98.25 104 ASN A O 1
ATOM 835 N N . VAL A 1 105 ? -4.843 3.797 -2.270 1.00 98.19 105 VAL A N 1
ATOM 836 C CA . V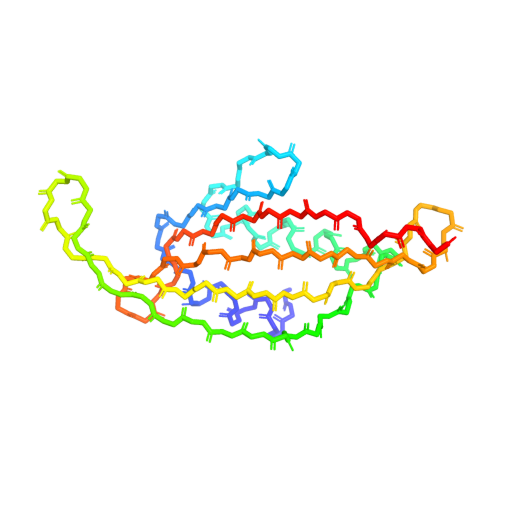AL A 1 105 ? -3.477 3.975 -2.764 1.00 98.19 105 VAL A CA 1
ATOM 837 C C . VAL A 1 105 ? -3.422 5.166 -3.706 1.00 98.19 105 VAL A C 1
ATOM 839 O O . VAL A 1 105 ? -4.096 5.208 -4.730 1.00 98.19 105 VAL A O 1
ATOM 842 N N . TYR A 1 106 ? -2.565 6.121 -3.368 1.00 97.75 106 TYR A N 1
ATOM 843 C CA . TYR A 1 106 ? -2.214 7.242 -4.228 1.00 97.75 106 TYR A CA 1
ATOM 844 C C . TYR A 1 106 ? -0.760 7.091 -4.630 1.00 97.75 106 TYR A C 1
ATOM 846 O O . TYR A 1 106 ? 0.082 6.828 -3.771 1.00 97.75 106 TYR A O 1
ATOM 854 N N . SER A 1 107 ? -0.440 7.304 -5.900 1.00 96.69 107 SER A N 1
ATOM 855 C CA . SER A 1 107 ? 0.946 7.328 -6.350 1.00 96.69 107 SER A CA 1
ATOM 856 C C . SER A 1 107 ? 1.268 8.595 -7.125 1.00 96.69 107 SER A C 1
ATOM 858 O O . SER A 1 107 ? 0.396 9.311 -7.621 1.00 96.69 107 SER A O 1
ATOM 860 N N . ARG A 1 108 ? 2.561 8.896 -7.183 1.00 94.81 108 ARG A N 1
ATOM 861 C CA . ARG A 1 108 ? 3.133 9.859 -8.117 1.00 94.81 108 ARG A CA 1
ATOM 862 C C . ARG A 1 108 ? 4.464 9.320 -8.639 1.00 94.81 108 ARG A C 1
ATOM 864 O O . ARG A 1 108 ? 5.176 8.659 -7.873 1.00 94.81 108 ARG A O 1
ATOM 871 N N . PRO A 1 109 ? 4.849 9.649 -9.880 1.00 91.56 109 PRO A N 1
ATOM 872 C CA . PRO A 1 109 ? 6.184 9.335 -10.367 1.00 91.56 109 PRO A CA 1
ATOM 873 C C . PRO A 1 109 ? 7.248 10.041 -9.518 1.00 91.56 109 PRO A C 1
ATOM 875 O O . PRO A 1 109 ? 7.008 11.111 -8.940 1.00 91.56 109 PRO A O 1
ATOM 878 N N . THR A 1 110 ? 8.440 9.452 -9.441 1.00 86.56 110 THR A N 1
ATOM 879 C CA . THR A 1 110 ? 9.617 10.179 -8.957 1.00 86.56 110 THR A CA 1
ATOM 880 C C . THR A 1 110 ? 9.895 11.374 -9.885 1.00 86.56 110 THR A C 1
ATOM 882 O O . THR A 1 110 ? 9.780 11.227 -11.104 1.00 86.56 110 THR A O 1
ATOM 885 N N . PRO A 1 111 ? 10.208 12.573 -9.349 1.00 78.31 111 PRO A N 1
ATOM 886 C CA . PRO A 1 111 ? 10.542 13.729 -10.177 1.00 78.31 111 PRO A CA 1
ATOM 887 C C . PRO A 1 111 ? 11.713 13.424 -11.116 1.00 78.31 111 PRO A C 1
ATOM 889 O O . PRO A 1 111 ? 12.681 12.793 -10.694 1.00 78.31 111 PRO A O 1
ATOM 892 N N . ALA A 1 112 ? 11.637 13.901 -12.359 1.00 72.50 112 ALA A N 1
ATOM 893 C CA . ALA A 1 112 ? 12.812 13.958 -13.221 1.00 72.50 112 ALA A CA 1
ATOM 894 C C . ALA A 1 112 ? 13.804 14.980 -12.638 1.00 72.50 112 ALA A C 1
ATOM 896 O O . ALA A 1 112 ? 13.385 16.071 -12.239 1.00 72.50 112 ALA A O 1
ATOM 897 N N . GLU A 1 113 ? 15.081 14.602 -12.558 1.00 56.34 113 GLU A N 1
ATOM 898 C CA . GLU A 1 113 ? 16.185 15.524 -12.247 1.00 56.34 113 GLU A CA 1
ATOM 899 C C . GLU A 1 113 ? 16.532 16.419 -13.443 1.00 56.34 113 GLU A C 1
ATOM 901 O O . GLU A 1 113 ? 16.462 15.932 -14.597 1.00 56.34 113 GLU A O 1
#

Secondary structure (DSSP, 8-state):
--HHHHHHHHHEEEEEEEE-TTS--EESHHHHHHHHHHHHTSTT--EEEEEEEEEEEEE-TTS-EEEEEEEEEEEEEE-TTS-EEEEEEEEEEEEETTEEEEEEEEEEEPPP-

Sequence (113 aa):
MTVTLKKIAEINAEDWIGYPPDGTVIKGNAAHIEWLDAWFKTSDEPKWKVKWMIANTGPNEQGEMETWLTTGNDITFNDAEGNSVTEHHVHDVQFVGRQIKLINVYSRPTPAE

Radius of gyration: 15.18 Å; chains: 1; bounding box: 37×35×37 Å

pLDDT: mean 94.37, std 6.69, range [56.34, 98.62]